Protein AF-A0A698FU52-F1 (afdb_monomer_lite)

Organism: Campylobacter lari (NCBI:txid201)

Radius of gyration: 18.13 Å; chains: 1; bounding box: 42×38×58 Å

Sequence (142 aa):
MYKNLDVKEKYFTNNNEFMVLMRDSDINNAGGMQILAASEEIAKTRAVKNLMNGNKLYFGEPRWYNIHGNKFL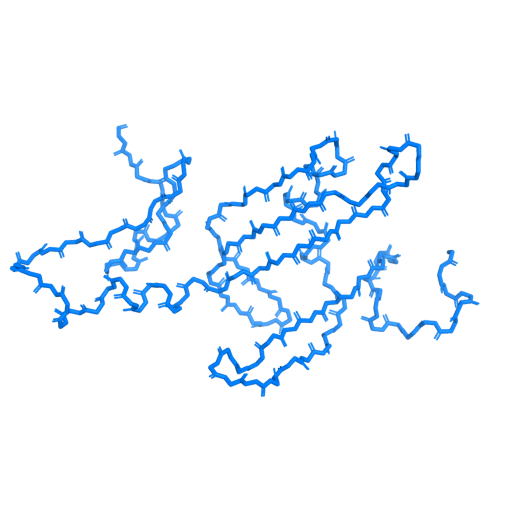GLNVAALITDKKGKAIGVVGMLFDLKPIATFLNDSSRSIYQGARRILIASNGVIATHPNAEFVTKKFLM

Foldseek 3Di:
DCVVVVDDQQQADPVRDGHFDWDQPDPPDPDRIDTGGDDPQVCPDPQVVVQLVPDFKDKAAFDWDQGPNDTATWIKIKGFDADPVRHGDGMDIDIDGCVVVQCVQLVPVPDPDPPDWRWDADPQQATCHTNPPVSHRPGDDD

pLDDT: mean 90.9, std 7.83, range [51.88, 97.44]

Secondary structure (DSSP, 8-state):
--GGGT--GGGB-TT--B--EEEES-TTSS--EEEEPP-HHHHTSHHHHHHHTT-SEEE---EEEEETTEEEEEEEEEEEEE-TTS-EEEEEEEEEESHHHHHHHH-GGG-SSTT----EE-TTSBEEE-SSGGGTTSB---

Structure (mmCIF, N/CA/C/O backbone):
data_AF-A0A698FU52-F1
#
_entry.id   AF-A0A698FU52-F1
#
loop_
_atom_site.group_PDB
_atom_site.id
_atom_site.type_symbol
_atom_site.label_atom_id
_atom_site.label_alt_id
_atom_site.label_comp_id
_atom_site.label_asym_id
_atom_site.label_entity_id
_atom_site.label_seq_id
_atom_site.pdbx_PDB_ins_code
_atom_site.Cartn_x
_atom_site.Cartn_y
_atom_site.Cartn_z
_atom_site.occupancy
_atom_site.B_iso_or_equiv
_atom_site.auth_seq_id
_atom_site.auth_comp_id
_atom_site.auth_asym_id
_atom_site.auth_atom_id
_atom_site.pdbx_PDB_model_num
ATOM 1 N N . MET A 1 1 ? -10.393 1.359 25.796 1.00 54.03 1 MET A N 1
ATOM 2 C CA . MET A 1 1 ? -11.665 0.719 25.394 1.00 54.03 1 MET A CA 1
ATOM 3 C C . MET A 1 1 ? -11.489 -0.735 24.933 1.00 54.03 1 MET A C 1
ATOM 5 O O . MET A 1 1 ? -12.356 -1.525 25.256 1.00 54.03 1 MET A O 1
ATOM 9 N N . TYR A 1 2 ? -10.381 -1.135 24.282 1.00 55.44 2 TYR A N 1
ATOM 10 C CA . TYR A 1 2 ? -10.205 -2.523 23.795 1.00 55.44 2 TYR A CA 1
ATOM 11 C C . TYR A 1 2 ? -9.362 -3.476 24.675 1.00 55.44 2 TYR A C 1
ATOM 13 O O . TYR A 1 2 ? -9.453 -4.684 24.490 1.00 55.44 2 TYR A O 1
ATOM 21 N N . LYS A 1 3 ? -8.590 -2.981 25.659 1.00 51.88 3 LYS A N 1
ATOM 22 C CA . LYS A 1 3 ? -7.807 -3.842 26.582 1.00 51.88 3 LYS A CA 1
ATOM 23 C C . LYS A 1 3 ? -8.671 -4.780 27.444 1.00 51.88 3 LYS A C 1
ATOM 25 O O . LYS A 1 3 ? -8.176 -5.786 27.925 1.00 51.88 3 LYS A O 1
ATOM 30 N N . ASN A 1 4 ? -9.964 -4.485 27.585 1.00 60.88 4 ASN A N 1
ATOM 31 C CA . ASN A 1 4 ? -10.900 -5.267 28.401 1.00 60.88 4 ASN A CA 1
ATOM 32 C C . ASN A 1 4 ? -11.549 -6.440 27.636 1.00 60.88 4 ASN A C 1
ATOM 34 O O . ASN A 1 4 ? -12.426 -7.099 28.181 1.00 60.88 4 ASN A O 1
ATOM 38 N N . LEU A 1 5 ? -11.166 -6.673 26.375 1.00 69.38 5 LEU A N 1
ATOM 39 C CA . LEU A 1 5 ? -11.738 -7.709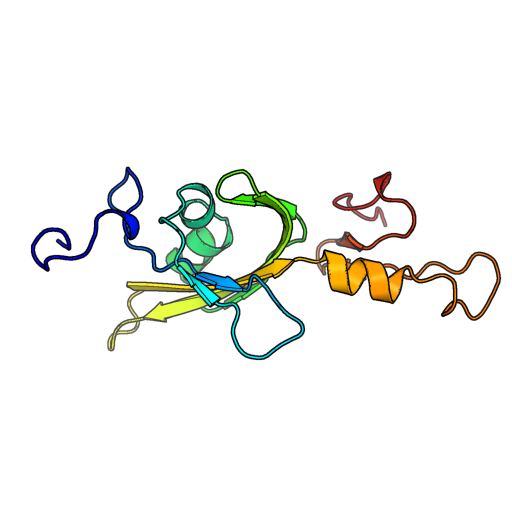 25.500 1.00 69.38 5 LEU A CA 1
ATOM 40 C C . LEU A 1 5 ? -10.791 -8.906 25.280 1.00 69.38 5 LEU A C 1
ATOM 42 O O . LEU A 1 5 ? -10.980 -9.650 24.324 1.00 69.38 5 LEU A O 1
ATOM 46 N N . ASP A 1 6 ? -9.751 -9.057 26.110 1.00 78.19 6 ASP A N 1
ATOM 47 C CA . ASP A 1 6 ? -8.702 -10.091 25.978 1.00 78.19 6 ASP A CA 1
ATOM 48 C C . ASP A 1 6 ? -8.028 -10.124 24.584 1.00 78.19 6 ASP A C 1
ATOM 50 O O . ASP A 1 6 ? -7.570 -11.141 24.060 1.00 78.19 6 ASP A O 1
ATOM 54 N N . VAL A 1 7 ? -7.982 -8.960 23.929 1.00 85.31 7 VAL A N 1
ATOM 55 C CA . VAL A 1 7 ? -7.342 -8.803 22.623 1.00 85.31 7 VAL A CA 1
ATOM 56 C C . VAL A 1 7 ? -5.832 -8.698 22.826 1.00 85.31 7 VAL A C 1
ATOM 58 O O . VAL A 1 7 ? -5.354 -7.798 23.514 1.00 85.31 7 VAL A O 1
ATOM 61 N N . LYS A 1 8 ? -5.075 -9.596 22.182 1.00 89.38 8 LYS A N 1
ATOM 62 C CA . LYS A 1 8 ? -3.605 -9.660 22.273 1.00 89.38 8 LYS A CA 1
ATOM 63 C C . LYS A 1 8 ? -2.947 -8.311 21.956 1.00 89.38 8 LYS A C 1
ATOM 65 O O . LYS A 1 8 ? -3.287 -7.675 20.958 1.00 89.38 8 LYS A O 1
ATOM 70 N N . GLU A 1 9 ? -1.923 -7.946 22.729 1.00 90.94 9 GLU A N 1
ATOM 71 C CA . GLU A 1 9 ? -1.209 -6.661 22.609 1.00 90.94 9 GLU A CA 1
ATOM 72 C C . GLU A 1 9 ? -0.645 -6.389 21.211 1.00 90.94 9 GLU A C 1
ATOM 74 O O . GLU A 1 9 ? -0.625 -5.245 20.772 1.00 90.94 9 GLU A O 1
ATOM 79 N N . LYS A 1 10 ? -0.282 -7.439 20.461 1.00 93.88 10 LYS A N 1
ATOM 80 C CA . LYS A 1 10 ? 0.226 -7.321 19.085 1.00 93.88 10 LYS A CA 1
ATOM 81 C C . LYS A 1 10 ? -0.708 -6.567 18.127 1.00 93.88 10 LYS A C 1
ATOM 83 O O . LYS A 1 10 ? -0.248 -6.141 17.078 1.00 93.88 10 LYS A O 1
ATOM 88 N N . TYR A 1 11 ? -1.997 -6.433 18.443 1.00 95.56 11 TYR A N 1
ATOM 89 C CA . TYR A 1 11 ? -2.964 -5.695 17.623 1.00 95.56 11 TYR A CA 1
ATOM 90 C C . TYR A 1 11 ? -3.050 -4.204 17.963 1.00 95.56 11 TYR A C 1
ATOM 92 O O . TYR A 1 11 ? -3.883 -3.505 17.390 1.00 95.56 11 TYR A O 1
ATOM 100 N N . PHE A 1 12 ? -2.223 -3.704 18.881 1.00 94.81 12 PHE A N 1
ATOM 101 C CA . PHE A 1 12 ? -2.217 -2.302 19.280 1.00 94.81 12 PHE A CA 1
ATOM 102 C C . PHE A 1 12 ? -0.879 -1.641 18.972 1.00 94.81 12 PHE A C 1
ATOM 104 O O . PHE A 1 12 ? 0.181 -2.224 19.189 1.00 94.81 12 PHE A O 1
ATOM 111 N N . THR A 1 13 ? -0.928 -0.407 18.470 1.00 94.38 13 THR A N 1
ATOM 112 C CA . THR A 1 13 ? 0.251 0.470 18.446 1.00 94.38 13 THR A CA 1
ATOM 113 C C . THR A 1 13 ? 0.595 0.923 19.868 1.00 94.38 13 THR A C 1
ATOM 115 O O . THR A 1 13 ? -0.234 0.817 20.777 1.00 94.38 13 THR A O 1
ATOM 118 N N . ASN A 1 14 ? 1.779 1.513 20.076 1.00 91.12 14 ASN A N 1
ATOM 119 C CA . ASN A 1 14 ? 2.133 2.088 21.384 1.00 91.12 14 ASN A CA 1
ATOM 120 C C . ASN A 1 14 ? 1.178 3.223 21.805 1.00 91.12 14 ASN A C 1
ATOM 122 O O . ASN A 1 14 ? 0.999 3.479 22.992 1.00 91.12 14 ASN A O 1
ATOM 126 N N . ASN A 1 15 ? 0.507 3.856 20.836 1.00 91.06 15 ASN A N 1
ATOM 127 C CA . ASN A 1 15 ? -0.523 4.872 21.060 1.00 91.06 15 ASN A CA 1
ATOM 128 C C . ASN A 1 15 ? -1.924 4.278 21.315 1.00 91.06 15 ASN A C 1
ATOM 130 O O . ASN A 1 15 ? -2.913 5.009 21.299 1.00 91.06 15 ASN A O 1
ATOM 134 N N . ASN A 1 16 ? -2.029 2.965 21.561 1.00 90.12 16 ASN A N 1
ATOM 135 C CA . ASN A 1 16 ? -3.279 2.223 21.760 1.00 90.12 16 ASN A CA 1
ATOM 136 C C . ASN A 1 16 ? -4.254 2.268 20.563 1.00 90.12 16 ASN A C 1
ATOM 138 O O . ASN A 1 16 ? -5.467 2.126 20.745 1.00 90.12 16 ASN A O 1
ATOM 142 N N . GLU A 1 17 ? -3.754 2.424 19.335 1.00 92.38 17 GLU A N 1
ATOM 143 C CA . GLU A 1 17 ? -4.579 2.315 18.126 1.00 92.38 17 GLU A CA 1
ATOM 144 C C . GLU A 1 17 ? -4.716 0.842 17.732 1.00 92.38 17 GLU A C 1
ATOM 146 O O . GLU A 1 17 ? -3.716 0.135 17.622 1.00 92.38 17 GLU A O 1
ATOM 151 N N . PHE A 1 18 ? -5.948 0.373 17.519 1.00 94.00 18 PHE A N 1
ATOM 152 C CA . PHE A 1 18 ? -6.215 -1.008 17.114 1.00 94.00 18 PHE A CA 1
ATOM 153 C C . PHE A 1 18 ? -5.964 -1.211 15.615 1.00 94.00 18 PHE A C 1
ATOM 155 O O . PHE A 1 18 ? -6.458 -0.443 14.788 1.00 94.00 18 PHE A O 1
ATOM 162 N N . MET A 1 19 ? -5.242 -2.272 15.261 1.00 95.69 19 MET A N 1
ATOM 163 C CA . MET A 1 19 ? -4.913 -2.625 13.885 1.00 95.69 19 MET A CA 1
ATOM 164 C C . MET A 1 19 ? -4.773 -4.138 13.726 1.00 95.69 19 MET A C 1
ATOM 166 O O . MET A 1 19 ? -3.985 -4.787 14.412 1.00 95.69 19 MET A O 1
ATOM 170 N N . VAL A 1 20 ? -5.473 -4.685 12.736 1.00 96.12 20 VAL A N 1
ATOM 171 C CA . VAL A 1 20 ? -5.192 -6.024 12.214 1.00 96.12 20 VAL A CA 1
ATOM 172 C C . VAL A 1 20 ? -4.327 -5.856 10.975 1.00 96.12 20 VAL A C 1
ATOM 174 O O . VAL A 1 20 ? -4.821 -5.496 9.908 1.00 96.12 20 VAL A O 1
ATOM 177 N N . LEU A 1 21 ? -3.024 -6.080 11.133 1.00 96.25 21 LEU A N 1
ATOM 178 C CA . LEU A 1 21 ? -2.073 -6.025 10.034 1.00 96.25 21 LEU A CA 1
ATOM 179 C C . LEU A 1 21 ? -1.750 -7.437 9.565 1.00 96.25 21 LEU A C 1
ATOM 181 O O . LEU A 1 21 ? -1.358 -8.292 10.360 1.00 96.25 21 LEU A O 1
ATOM 185 N N . MET A 1 22 ? -1.891 -7.670 8.266 1.00 95.50 22 MET A N 1
ATOM 186 C CA . MET A 1 22 ? -1.549 -8.941 7.649 1.00 95.50 22 MET A CA 1
ATOM 187 C C . MET A 1 22 ? -0.642 -8.720 6.445 1.00 95.50 22 MET A C 1
ATOM 189 O O . MET A 1 22 ? -0.740 -7.698 5.764 1.00 95.50 22 MET A O 1
ATOM 193 N N . ARG A 1 23 ? 0.237 -9.684 6.190 1.00 94.75 23 ARG A N 1
ATOM 194 C CA . ARG A 1 23 ? 1.121 -9.714 5.029 1.00 94.75 23 ARG A CA 1
ATOM 195 C C . ARG A 1 23 ? 0.982 -11.051 4.334 1.00 94.75 23 ARG A C 1
ATOM 197 O O . ARG A 1 23 ? 1.102 -12.084 4.984 1.00 94.75 23 ARG A O 1
ATOM 204 N N . ASP A 1 24 ? 0.825 -11.003 3.022 1.00 93.94 24 ASP A N 1
ATOM 205 C CA . ASP A 1 24 ? 1.049 -12.174 2.193 1.00 93.94 24 ASP A CA 1
ATOM 206 C C . ASP A 1 24 ? 2.559 -12.378 1.994 1.00 93.94 24 ASP A C 1
ATOM 208 O O . ASP A 1 24 ? 3.279 -11.473 1.554 1.00 93.94 24 ASP A O 1
ATOM 212 N N . SER A 1 25 ? 3.052 -13.538 2.418 1.00 90.88 25 SER A N 1
ATOM 213 C CA . SER A 1 25 ? 4.451 -13.945 2.264 1.00 90.88 25 SER A CA 1
ATOM 214 C C . SER A 1 25 ? 4.709 -14.735 0.979 1.00 90.88 25 SER A C 1
ATOM 216 O O . SER A 1 25 ? 5.874 -14.886 0.614 1.00 90.88 25 SER A O 1
ATOM 218 N N . ASP A 1 26 ? 3.658 -15.169 0.275 1.00 92.00 26 ASP A N 1
ATOM 219 C CA . ASP A 1 26 ? 3.748 -15.909 -0.983 1.00 92.00 26 ASP A CA 1
ATOM 220 C C . ASP A 1 26 ? 2.606 -15.529 -1.934 1.00 92.00 26 ASP A C 1
ATOM 222 O O . ASP A 1 26 ? 1.603 -16.222 -2.068 1.00 92.00 26 ASP A O 1
ATOM 226 N N . ILE A 1 27 ? 2.815 -14.435 -2.663 1.00 88.56 27 ILE A N 1
ATOM 227 C CA . ILE A 1 27 ? 1.826 -13.888 -3.601 1.00 88.56 27 ILE A CA 1
ATOM 228 C C . ILE A 1 27 ? 1.529 -14.792 -4.812 1.00 88.56 27 ILE A C 1
ATOM 230 O O . ILE A 1 27 ? 0.646 -14.464 -5.603 1.00 88.56 27 ILE A O 1
ATOM 234 N N . ASN A 1 28 ? 2.288 -15.876 -5.017 1.00 89.56 28 ASN A N 1
ATOM 235 C CA . ASN A 1 28 ? 2.135 -16.752 -6.182 1.00 89.56 28 ASN A CA 1
ATOM 236 C C . ASN A 1 28 ? 1.297 -18.000 -5.888 1.00 89.56 28 ASN A C 1
ATOM 238 O O . ASN A 1 28 ? 0.898 -18.685 -6.829 1.00 89.56 28 ASN A O 1
ATOM 242 N N . ASN A 1 29 ? 1.027 -18.307 -4.616 1.00 92.62 29 ASN A N 1
ATOM 243 C CA . ASN A 1 29 ? 0.322 -19.517 -4.211 1.00 92.62 29 ASN A CA 1
ATOM 244 C C . ASN A 1 29 ? -0.810 -19.199 -3.232 1.00 92.62 29 ASN A C 1
ATOM 246 O O . ASN A 1 29 ? -0.786 -18.209 -2.510 1.00 92.62 29 ASN A O 1
ATOM 250 N N . ALA A 1 30 ? -1.818 -20.071 -3.177 1.00 89.56 30 ALA A N 1
ATOM 251 C CA . ALA A 1 30 ? -2.854 -19.960 -2.160 1.00 89.56 30 ALA A CA 1
ATOM 252 C C . ALA A 1 30 ? -2.258 -20.220 -0.765 1.00 89.56 30 ALA A C 1
ATOM 254 O O . ALA A 1 30 ? -1.606 -21.240 -0.544 1.00 89.56 30 ALA A O 1
ATOM 255 N N . GLY A 1 31 ? -2.517 -19.321 0.186 1.00 89.12 31 GLY A N 1
ATOM 256 C CA . GLY A 1 31 ? -1.954 -19.387 1.535 1.00 89.12 31 GLY A CA 1
ATOM 257 C C . GLY A 1 31 ? -1.125 -18.145 1.849 1.00 89.12 31 GLY A C 1
ATOM 258 O O . GLY A 1 31 ? -1.483 -17.053 1.437 1.00 89.12 31 GLY A O 1
ATOM 259 N N . GLY A 1 32 ? -0.070 -18.283 2.653 1.00 90.12 32 GLY A N 1
ATOM 260 C CA . GLY A 1 32 ? 0.947 -17.233 2.820 1.00 90.12 32 GLY A CA 1
ATOM 261 C C . GLY A 1 32 ? 0.589 -16.046 3.723 1.00 90.12 32 GLY A C 1
ATOM 262 O O . GLY A 1 32 ? 1.494 -15.304 4.114 1.00 90.12 32 GLY A O 1
ATOM 263 N N . MET A 1 33 ? -0.676 -15.882 4.120 1.00 94.44 33 MET A N 1
ATOM 264 C CA . MET A 1 33 ? -1.108 -14.793 5.002 1.00 94.44 33 MET A CA 1
ATOM 265 C C . MET A 1 33 ? -0.576 -14.946 6.431 1.00 94.44 33 MET A C 1
ATOM 267 O O . MET A 1 33 ? -0.875 -15.908 7.138 1.00 94.44 33 MET A O 1
ATOM 271 N N . GLN A 1 34 ? 0.169 -13.943 6.885 1.00 94.69 34 GLN A N 1
ATOM 272 C CA . GLN A 1 34 ? 0.740 -13.861 8.225 1.00 94.69 34 GLN A CA 1
ATOM 273 C C . GLN A 1 34 ? 0.225 -12.620 8.949 1.00 94.69 34 GLN A C 1
ATOM 275 O O . GLN A 1 34 ? 0.195 -11.527 8.386 1.00 94.69 34 GLN A O 1
ATOM 280 N N . ILE A 1 35 ? -0.140 -12.776 10.222 1.00 94.62 35 ILE A N 1
ATOM 281 C CA . ILE A 1 35 ? -0.496 -11.648 11.087 1.00 94.62 35 ILE A CA 1
ATOM 282 C C . ILE A 1 35 ? 0.788 -11.000 11.600 1.00 94.62 35 ILE A C 1
ATOM 284 O O . ILE A 1 35 ? 1.598 -11.660 12.251 1.00 94.62 35 ILE A O 1
ATOM 288 N N . LEU A 1 36 ? 0.929 -9.699 11.370 1.00 95.75 36 LEU A N 1
ATOM 289 C CA . LEU A 1 36 ? 2.014 -8.880 11.900 1.00 95.75 36 LEU A CA 1
ATOM 290 C C . LEU A 1 36 ? 1.546 -8.103 13.136 1.00 95.75 36 LEU A C 1
ATOM 292 O O . LEU A 1 36 ? 0.347 -7.942 13.370 1.00 95.75 36 LEU A O 1
ATOM 296 N N . ALA A 1 37 ? 2.499 -7.600 13.922 1.00 95.94 37 ALA A N 1
ATOM 297 C CA . ALA A 1 37 ? 2.184 -6.622 14.956 1.00 95.94 37 ALA A CA 1
ATOM 298 C C . ALA A 1 37 ? 1.644 -5.325 14.323 1.00 95.94 37 ALA A C 1
ATOM 300 O O . ALA A 1 37 ? 1.983 -4.992 13.183 1.00 95.94 37 ALA A O 1
ATOM 301 N N . ALA A 1 38 ? 0.824 -4.576 15.052 1.00 96.50 38 ALA A N 1
ATOM 302 C CA . ALA A 1 38 ? 0.359 -3.261 14.638 1.0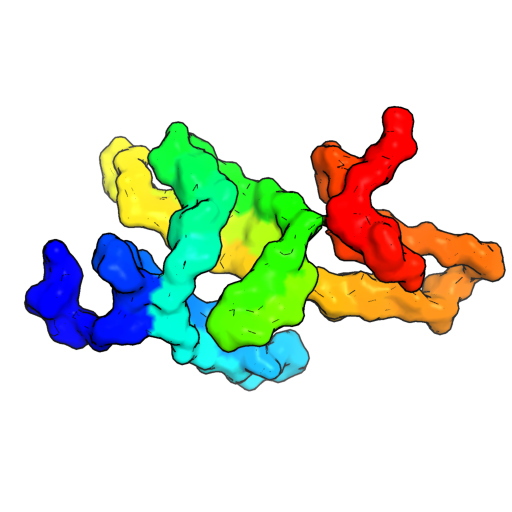0 96.50 38 ALA A CA 1
ATOM 303 C C . ALA A 1 38 ? 1.545 -2.327 14.348 1.00 96.50 38 ALA A C 1
ATOM 305 O O . ALA A 1 38 ? 2.608 -2.419 14.964 1.00 96.50 38 ALA A O 1
ATOM 306 N N . SER A 1 39 ? 1.366 -1.427 13.385 1.00 95.06 39 SER A N 1
ATOM 307 C CA . SER A 1 39 ? 2.424 -0.533 12.922 1.00 95.06 39 SER A CA 1
ATOM 308 C C . SER A 1 39 ? 2.010 0.923 13.086 1.00 95.06 39 SER A C 1
ATOM 310 O O . SER A 1 39 ? 1.051 1.382 12.463 1.00 95.06 39 SER A O 1
ATOM 312 N N . GLU A 1 40 ? 2.779 1.675 13.875 1.00 93.06 40 GLU A N 1
ATOM 313 C CA . GLU A 1 40 ? 2.627 3.131 13.953 1.00 93.06 40 GLU A CA 1
ATOM 314 C C . GLU A 1 40 ? 2.845 3.811 12.599 1.00 93.06 40 GLU A C 1
ATOM 316 O O . GLU A 1 40 ? 2.201 4.817 12.302 1.00 93.06 40 GLU A O 1
ATOM 321 N N . GLU A 1 41 ? 3.737 3.267 11.765 1.00 91.69 41 GLU A N 1
ATOM 322 C CA . GLU A 1 41 ? 4.004 3.816 10.437 1.00 91.69 41 GLU A CA 1
ATOM 323 C C . GLU A 1 41 ? 2.744 3.780 9.567 1.00 91.69 41 GLU A C 1
ATOM 325 O O . GLU A 1 41 ? 2.451 4.760 8.882 1.00 91.69 41 GLU A O 1
ATOM 330 N N . ILE A 1 42 ? 1.957 2.699 9.649 1.00 93.88 42 ILE A N 1
ATOM 331 C CA . ILE A 1 42 ? 0.683 2.568 8.930 1.00 93.88 42 ILE A CA 1
ATOM 332 C C . ILE A 1 42 ? -0.378 3.510 9.510 1.00 93.88 42 ILE A C 1
ATOM 334 O O . ILE A 1 42 ? -1.055 4.210 8.748 1.00 93.88 42 ILE A O 1
ATOM 338 N N . ALA A 1 43 ? -0.502 3.568 10.840 1.00 93.38 43 ALA A N 1
ATOM 339 C CA . ALA A 1 43 ? -1.478 4.423 11.519 1.00 93.38 43 ALA A CA 1
ATOM 340 C C . ALA A 1 43 ? -1.283 5.913 11.174 1.00 93.38 43 ALA A C 1
ATOM 342 O O . ALA A 1 43 ? -2.247 6.651 10.980 1.00 93.38 43 ALA A O 1
ATOM 343 N N . LYS A 1 44 ? -0.027 6.338 10.981 1.00 91.50 44 LYS A N 1
ATOM 344 C CA . LYS A 1 44 ? 0.356 7.719 10.640 1.00 91.50 44 LYS A CA 1
ATOM 345 C C . LYS A 1 44 ? 0.372 8.008 9.129 1.00 91.50 44 LYS A C 1
ATOM 347 O O . LYS A 1 44 ? 0.830 9.074 8.707 1.00 91.50 44 LYS A O 1
ATOM 352 N N . THR A 1 45 ? -0.104 7.092 8.279 1.00 92.12 45 THR A N 1
ATOM 353 C CA . THR A 1 45 ? -0.110 7.318 6.824 1.00 92.12 45 THR A CA 1
ATOM 354 C C . THR A 1 45 ? -1.056 8.444 6.403 1.00 92.12 45 THR A C 1
ATOM 356 O O . THR A 1 45 ? -2.088 8.711 7.021 1.00 92.12 45 THR A O 1
ATOM 359 N N . ARG A 1 46 ? -0.747 9.067 5.254 1.00 91.31 46 ARG A N 1
ATOM 360 C CA . ARG A 1 46 ? -1.641 10.045 4.608 1.00 91.31 46 ARG A CA 1
ATOM 361 C C . ARG A 1 46 ? -3.019 9.454 4.305 1.00 91.31 46 ARG A C 1
ATOM 363 O O . ARG A 1 46 ? -3.996 10.187 4.365 1.00 91.31 46 ARG A O 1
ATOM 370 N N . ALA A 1 47 ? -3.105 8.161 3.996 1.00 92.38 47 ALA A N 1
ATOM 371 C CA . ALA A 1 47 ? -4.380 7.497 3.746 1.00 92.38 47 ALA A CA 1
ATOM 372 C C . ALA A 1 47 ? -5.284 7.533 4.977 1.00 92.38 47 ALA A C 1
ATOM 374 O O . ALA A 1 47 ? -6.407 8.020 4.880 1.00 92.38 47 ALA A O 1
ATOM 375 N N . VAL A 1 48 ? -4.771 7.104 6.136 1.00 94.38 48 VAL A N 1
ATOM 376 C CA . VAL A 1 48 ? -5.531 7.122 7.393 1.00 94.38 48 VAL A CA 1
ATOM 377 C C . VAL A 1 48 ? -5.975 8.546 7.722 1.00 94.38 48 VAL A C 1
ATOM 379 O O . VAL A 1 48 ? -7.161 8.777 7.937 1.00 94.38 48 VAL A O 1
ATOM 382 N N . LYS A 1 49 ? -5.064 9.526 7.646 1.00 93.25 49 LYS A N 1
ATOM 383 C CA . LYS A 1 49 ? -5.400 10.936 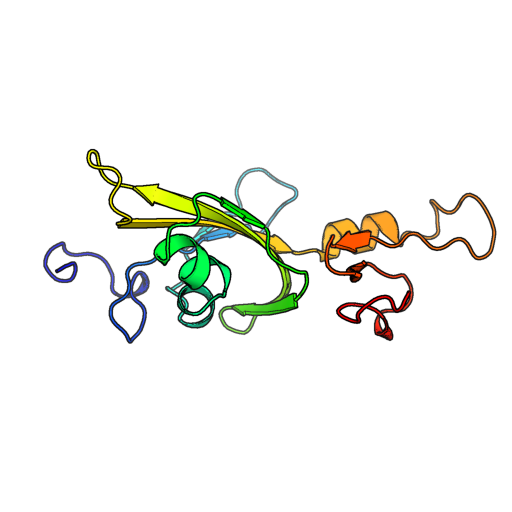7.902 1.00 93.25 49 LYS A CA 1
ATOM 384 C C . LYS A 1 49 ? -6.491 11.471 6.962 1.00 93.25 49 LYS A C 1
ATOM 386 O O . LYS A 1 49 ? -7.423 12.115 7.425 1.00 93.25 49 LYS A O 1
ATOM 391 N N . ASN A 1 50 ? -6.385 11.222 5.655 1.00 93.31 50 ASN A N 1
ATOM 392 C CA . ASN A 1 50 ? -7.358 11.724 4.677 1.00 93.31 50 ASN A CA 1
ATOM 393 C C . ASN A 1 50 ? -8.738 11.079 4.846 1.00 93.31 50 ASN A C 1
ATOM 395 O O . ASN A 1 50 ? -9.749 11.772 4.770 1.00 93.31 50 ASN A O 1
ATOM 399 N N . LEU A 1 51 ? -8.785 9.768 5.089 1.00 95.81 51 LEU A N 1
ATOM 400 C CA . LEU A 1 51 ? -10.043 9.042 5.260 1.00 95.81 51 LEU A CA 1
ATOM 401 C C . LEU A 1 51 ? -10.753 9.463 6.549 1.00 95.81 51 LEU A C 1
ATOM 403 O O . LEU A 1 51 ? -11.939 9.785 6.521 1.00 95.81 51 LEU A O 1
ATOM 407 N N . MET A 1 52 ? -10.021 9.569 7.661 1.00 92.94 52 MET A N 1
ATOM 408 C CA . MET A 1 52 ? -10.597 10.016 8.935 1.00 92.94 52 MET A CA 1
ATOM 409 C C . MET A 1 52 ? -11.088 11.475 8.902 1.00 92.94 52 MET A C 1
ATOM 411 O O . MET A 1 52 ? -11.925 11.844 9.720 1.00 92.94 52 MET A O 1
ATOM 415 N N . ASN A 1 53 ? -10.640 12.275 7.926 1.00 91.38 53 ASN A N 1
ATOM 416 C CA . ASN A 1 53 ? -11.109 13.643 7.681 1.00 91.38 53 ASN A CA 1
ATOM 417 C C . ASN A 1 53 ? -12.331 13.733 6.741 1.00 91.38 53 ASN A C 1
ATOM 419 O O . ASN A 1 53 ? -12.740 14.837 6.389 1.00 91.38 53 ASN A O 1
ATOM 423 N N . GLY A 1 54 ? -12.925 12.603 6.339 1.00 86.00 54 GLY A N 1
ATOM 424 C CA . GLY A 1 54 ? -14.198 12.566 5.608 1.00 86.00 54 GLY A CA 1
ATOM 425 C C . GLY A 1 54 ? -14.122 12.036 4.175 1.00 86.00 54 GLY A C 1
ATOM 426 O O . GLY A 1 54 ? -15.165 11.863 3.542 1.00 86.00 54 GLY A O 1
ATOM 427 N N . ASN A 1 55 ? -12.932 11.716 3.657 1.00 90.56 55 ASN A N 1
ATOM 428 C CA . ASN A 1 55 ? -12.830 11.051 2.358 1.00 90.56 55 ASN A CA 1
ATOM 429 C C . ASN A 1 55 ? -13.320 9.603 2.468 1.00 90.56 55 ASN A C 1
ATOM 431 O O . ASN A 1 55 ? -12.987 8.892 3.411 1.00 90.56 55 ASN A O 1
ATOM 435 N N . LYS A 1 56 ? -14.072 9.134 1.467 1.00 91.50 56 LYS A N 1
ATOM 436 C CA . LYS A 1 56 ? -14.578 7.749 1.441 1.00 91.50 56 LYS A CA 1
ATOM 437 C C . LYS A 1 56 ? -13.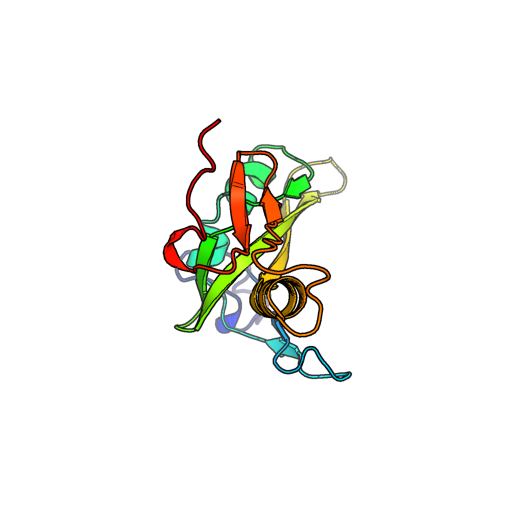561 6.746 0.900 1.00 91.50 56 LYS A C 1
ATOM 439 O O . LYS A 1 56 ? -13.571 5.587 1.304 1.00 91.50 56 LYS A O 1
ATOM 444 N N . LEU A 1 57 ? -12.701 7.195 -0.012 1.00 94.75 57 LEU A N 1
ATOM 445 C CA . LEU A 1 57 ? -11.726 6.382 -0.728 1.00 94.75 57 LEU A CA 1
ATOM 446 C C . LEU A 1 57 ? -10.430 7.177 -0.893 1.00 94.75 57 LEU A C 1
ATOM 448 O O . LEU A 1 57 ? -10.456 8.397 -1.072 1.00 94.75 57 LEU A O 1
ATOM 452 N N . TYR A 1 58 ? -9.302 6.484 -0.825 1.00 94.19 58 TYR A N 1
ATOM 453 C CA . TYR A 1 58 ? -7.979 7.060 -0.985 1.00 94.19 58 TYR A CA 1
ATOM 454 C C . TYR A 1 58 ? -7.110 6.147 -1.845 1.00 94.19 58 TYR A C 1
ATOM 456 O O . TYR A 1 58 ? -6.921 4.973 -1.523 1.00 94.19 58 TYR A O 1
ATOM 464 N N . PHE A 1 59 ? -6.548 6.724 -2.904 1.00 92.75 59 PHE A N 1
ATOM 465 C CA . PHE A 1 59 ? -5.474 6.134 -3.694 1.00 92.75 59 PHE A CA 1
ATOM 466 C C . PHE A 1 59 ? -4.184 6.864 -3.340 1.00 92.75 59 PHE A C 1
ATOM 468 O O . PHE A 1 59 ? -4.109 8.090 -3.442 1.00 92.75 59 PHE A O 1
ATOM 475 N N . GLY A 1 60 ? -3.195 6.119 -2.865 1.00 90.25 60 GLY A N 1
ATOM 476 C CA . GLY A 1 60 ? -1.909 6.680 -2.502 1.00 90.25 60 GLY A CA 1
ATOM 477 C C . GLY A 1 60 ? -1.024 7.000 -3.680 1.00 90.25 60 GLY A C 1
ATOM 478 O O . GLY A 1 60 ? -1.320 6.722 -4.836 1.00 90.25 60 GLY A O 1
ATOM 479 N N . GLU A 1 61 ? 0.122 7.560 -3.332 1.00 92.25 61 GLU A N 1
ATOM 480 C CA . GLU A 1 61 ? 1.213 7.829 -4.255 1.00 92.25 61 GLU A CA 1
ATOM 481 C C . GLU A 1 61 ? 2.307 6.774 -4.031 1.00 92.25 61 GLU A C 1
ATOM 483 O O . GLU A 1 61 ? 2.512 6.365 -2.880 1.00 92.25 61 GLU A O 1
ATOM 488 N N . PRO A 1 62 ? 3.036 6.357 -5.082 1.00 94.12 62 PRO A N 1
ATOM 489 C CA . PRO A 1 62 ? 4.191 5.483 -4.936 1.00 94.12 62 PRO A CA 1
ATOM 490 C C . PRO A 1 62 ? 5.210 6.081 -3.964 1.00 94.12 62 PRO A C 1
ATOM 492 O O . PRO A 1 62 ? 5.697 7.197 -4.162 1.00 94.12 62 PRO A O 1
ATOM 495 N N . ARG A 1 63 ? 5.548 5.342 -2.907 1.00 93.19 63 ARG A N 1
ATOM 496 C CA . ARG A 1 63 ? 6.543 5.769 -1.917 1.00 93.19 63 ARG A CA 1
ATOM 497 C C . ARG A 1 63 ? 7.212 4.583 -1.248 1.00 93.19 63 ARG A C 1
ATOM 499 O O . ARG A 1 63 ? 6.695 3.470 -1.249 1.00 93.19 63 ARG A O 1
ATOM 506 N N . TRP A 1 64 ? 8.352 4.846 -0.627 1.00 93.62 64 TRP A N 1
ATOM 507 C CA . TRP A 1 64 ? 8.994 3.872 0.241 1.00 93.62 64 TRP A CA 1
ATOM 508 C C . TRP A 1 64 ? 8.225 3.736 1.562 1.00 93.62 64 TRP A C 1
ATOM 510 O O . TRP A 1 64 ? 7.853 4.743 2.179 1.00 93.62 64 TRP A O 1
ATOM 520 N N . TYR A 1 65 ? 8.016 2.487 1.966 1.00 93.75 65 TYR A N 1
ATOM 521 C CA . TYR A 1 65 ? 7.487 2.061 3.261 1.00 93.75 65 TYR A CA 1
ATOM 522 C C . TYR A 1 65 ? 8.552 1.253 3.999 1.00 93.75 65 TYR A C 1
ATOM 524 O O . TYR A 1 65 ? 9.390 0.625 3.351 1.00 93.75 65 TYR A O 1
ATOM 532 N N . ASN A 1 66 ? 8.513 1.258 5.330 1.00 93.06 66 ASN A N 1
ATOM 533 C CA . ASN A 1 66 ? 9.374 0.455 6.195 1.00 93.06 66 ASN A CA 1
ATOM 534 C C . ASN A 1 66 ? 8.569 -0.218 7.322 1.00 93.06 66 ASN A C 1
ATOM 536 O O . ASN A 1 66 ? 8.607 0.165 8.487 1.00 93.06 66 ASN A O 1
ATOM 540 N N . ILE A 1 67 ? 7.843 -1.280 6.989 1.00 92.62 67 ILE A N 1
ATOM 541 C CA . ILE A 1 67 ? 6.979 -1.952 7.962 1.00 92.62 67 ILE A CA 1
ATOM 542 C C . ILE A 1 67 ? 7.780 -3.060 8.650 1.00 92.62 67 ILE A C 1
ATOM 544 O O . ILE A 1 67 ? 8.128 -4.052 8.013 1.00 92.62 67 ILE A O 1
ATOM 548 N N . HIS A 1 68 ? 8.057 -2.907 9.950 1.00 91.19 68 HIS A N 1
ATOM 549 C CA . HIS A 1 68 ? 8.814 -3.884 10.756 1.00 91.19 68 HIS A CA 1
ATOM 550 C C . HIS A 1 68 ? 10.182 -4.243 10.153 1.00 91.19 68 HIS A C 1
ATOM 552 O O . HIS A 1 68 ? 10.564 -5.409 10.092 1.00 91.19 68 HIS A O 1
ATOM 558 N N . GLY A 1 69 ? 10.906 -3.242 9.642 1.00 91.06 69 GLY A N 1
ATOM 559 C CA . GLY A 1 69 ? 12.209 -3.433 8.993 1.00 91.06 69 GLY A CA 1
ATOM 560 C C . GLY A 1 69 ? 12.130 -3.919 7.542 1.00 91.06 69 GLY A C 1
ATOM 561 O O . GLY A 1 69 ? 13.149 -3.950 6.853 1.00 91.06 69 GLY A O 1
ATOM 562 N N . ASN A 1 70 ? 10.939 -4.267 7.040 1.00 91.44 70 ASN A N 1
ATOM 563 C CA . ASN A 1 70 ? 10.748 -4.588 5.633 1.00 91.44 70 ASN A CA 1
ATOM 564 C C . ASN A 1 70 ? 10.547 -3.306 4.820 1.00 91.44 70 ASN A C 1
ATOM 566 O O . ASN A 1 70 ? 9.461 -2.713 4.820 1.00 91.44 70 ASN A O 1
ATOM 570 N N . LYS A 1 71 ? 11.601 -2.904 4.105 1.00 94.06 71 LYS A N 1
ATOM 571 C CA . LYS A 1 71 ? 11.577 -1.753 3.209 1.00 94.06 71 LYS A CA 1
ATOM 572 C C . LYS A 1 71 ? 11.151 -2.159 1.800 1.00 94.06 71 LYS A C 1
ATOM 574 O O . LYS A 1 71 ? 11.822 -2.962 1.158 1.00 94.06 71 LYS A O 1
ATOM 579 N N . PHE A 1 72 ? 10.096 -1.538 1.284 1.00 93.94 72 PHE A N 1
ATOM 580 C CA . PHE A 1 72 ? 9.612 -1.774 -0.077 1.00 93.94 72 PHE A CA 1
ATOM 581 C C . PHE A 1 72 ? 9.020 -0.504 -0.689 1.00 93.94 72 PHE A C 1
ATOM 583 O O . PHE A 1 72 ? 8.635 0.431 0.019 1.00 93.94 72 PHE A O 1
ATOM 590 N N . LEU A 1 73 ? 8.977 -0.461 -2.019 1.00 94.88 73 LEU A N 1
ATOM 591 C CA . LEU A 1 73 ? 8.272 0.580 -2.751 1.00 94.88 73 LEU A CA 1
ATOM 592 C C . LEU A 1 73 ? 6.814 0.154 -2.876 1.00 94.88 73 LEU A C 1
ATOM 594 O O . LEU A 1 73 ? 6.522 -0.860 -3.507 1.00 94.88 73 LEU A O 1
ATOM 598 N N . GLY A 1 74 ? 5.911 0.924 -2.282 1.00 94.31 74 GLY A N 1
ATOM 599 C CA . GLY A 1 74 ? 4.510 0.554 -2.205 1.00 94.31 74 GLY A CA 1
ATOM 600 C C . GLY A 1 74 ? 3.555 1.601 -2.747 1.00 94.31 74 GLY A C 1
ATOM 601 O O . GLY A 1 74 ? 3.882 2.785 -2.865 1.00 94.31 74 GLY A O 1
ATOM 602 N N . LEU A 1 75 ? 2.342 1.135 -3.014 1.00 93.50 75 LEU A N 1
ATOM 603 C CA . LEU A 1 75 ? 1.154 1.927 -3.309 1.00 93.50 75 LEU A CA 1
ATOM 604 C C . LEU A 1 75 ? 0.029 1.441 -2.397 1.00 93.50 75 LEU A C 1
ATOM 606 O O . LEU A 1 75 ? -0.100 0.236 -2.192 1.00 93.50 75 LEU A O 1
ATOM 610 N N . ASN A 1 76 ? -0.804 2.336 -1.868 1.00 93.56 76 ASN A N 1
ATOM 611 C CA . ASN A 1 76 ? -1.942 1.924 -1.054 1.00 93.56 76 ASN A CA 1
ATOM 612 C C . ASN A 1 76 ? -3.292 2.332 -1.643 1.00 93.56 76 ASN A C 1
ATOM 614 O O . ASN A 1 76 ? -3.436 3.383 -2.264 1.00 93.56 76 ASN A O 1
ATOM 618 N N . VAL A 1 77 ? -4.289 1.487 -1.398 1.00 95.06 77 VAL A N 1
ATOM 619 C CA . VAL A 1 77 ? -5.702 1.773 -1.649 1.00 95.06 77 VAL A CA 1
ATOM 620 C C . VAL A 1 77 ? -6.439 1.523 -0.348 1.00 95.06 77 VAL A C 1
ATOM 622 O O . VAL A 1 77 ? -6.269 0.473 0.270 1.00 95.06 77 VAL A O 1
ATOM 625 N N . ALA A 1 78 ? -7.213 2.501 0.102 1.00 97.12 78 ALA A N 1
ATOM 626 C CA . ALA A 1 78 ? -7.895 2.419 1.384 1.00 97.12 78 ALA A CA 1
ATOM 627 C C . ALA A 1 78 ? -9.257 3.107 1.337 1.00 97.12 78 ALA A C 1
ATOM 629 O O . ALA A 1 78 ? -9.436 4.105 0.641 1.00 97.12 78 ALA A O 1
ATOM 630 N N . ALA A 1 79 ? -10.201 2.583 2.108 1.00 97.44 79 ALA A N 1
ATOM 631 C CA . ALA A 1 79 ? -11.557 3.081 2.232 1.00 97.44 79 ALA A CA 1
ATOM 632 C C . ALA A 1 79 ? -11.918 3.327 3.700 1.00 97.44 79 ALA A C 1
ATOM 634 O O . ALA A 1 79 ? -11.382 2.700 4.621 1.00 97.44 79 ALA A O 1
ATOM 635 N N . LEU A 1 80 ? -12.840 4.262 3.903 1.00 97.31 80 LEU A N 1
ATOM 636 C CA . LEU A 1 80 ? -13.361 4.604 5.218 1.00 97.31 80 LEU A CA 1
ATOM 637 C C . LEU A 1 80 ? -14.356 3.538 5.692 1.00 97.31 80 LEU A C 1
ATOM 639 O O . LEU A 1 80 ? -15.265 3.160 4.956 1.00 97.31 80 LEU A O 1
ATOM 643 N N . ILE A 1 81 ? -14.222 3.101 6.943 1.00 96.56 81 ILE A N 1
ATOM 644 C CA . ILE A 1 81 ? -15.244 2.317 7.639 1.00 96.56 81 ILE A CA 1
ATOM 645 C C . ILE A 1 81 ? -16.130 3.296 8.404 1.00 96.56 81 ILE A C 1
ATOM 647 O O . ILE A 1 81 ? -15.638 4.090 9.212 1.00 96.56 81 ILE A O 1
ATOM 651 N N . THR A 1 82 ? -17.438 3.226 8.168 1.00 96.06 82 THR A N 1
ATOM 652 C CA . THR A 1 82 ? -18.428 4.071 8.841 1.00 96.06 82 THR A CA 1
ATOM 653 C C . THR A 1 82 ? -19.403 3.248 9.669 1.00 96.06 82 THR A C 1
ATOM 655 O O . THR A 1 82 ? -19.730 2.116 9.316 1.00 96.06 82 THR A O 1
ATOM 658 N N . ASP A 1 83 ? -19.913 3.829 10.753 1.00 95.19 83 ASP A N 1
ATOM 659 C CA . ASP A 1 83 ? -21.058 3.265 11.466 1.00 95.19 83 ASP A CA 1
ATOM 660 C C . ASP A 1 83 ? -22.377 3.462 10.686 1.00 95.19 83 ASP A C 1
ATOM 662 O O . ASP A 1 83 ? -22.416 4.054 9.604 1.00 95.19 83 ASP A O 1
ATOM 666 N N . LYS A 1 84 ? -23.492 2.992 11.261 1.00 95.00 84 LYS A N 1
ATOM 667 C CA . LYS A 1 84 ? -24.837 3.116 10.665 1.00 95.00 84 LYS A CA 1
ATOM 668 C C . LYS A 1 84 ? -25.308 4.567 10.472 1.00 95.00 84 LYS A C 1
ATOM 670 O O . LYS A 1 84 ? -26.271 4.789 9.747 1.00 95.00 84 LYS A O 1
ATOM 675 N N . LYS A 1 85 ? -24.676 5.538 11.137 1.00 94.62 85 LYS A N 1
ATOM 676 C CA . LYS A 1 85 ? -24.987 6.973 11.050 1.00 94.62 85 LYS A CA 1
ATOM 677 C C . LYS A 1 85 ? -24.037 7.709 10.096 1.00 94.62 85 LYS A C 1
ATOM 679 O O . LYS A 1 85 ? -24.123 8.928 9.984 1.00 94.62 85 LYS A O 1
ATOM 684 N N . GLY A 1 86 ? -23.132 6.992 9.425 1.00 90.81 86 GLY A N 1
ATOM 685 C CA . GLY A 1 86 ? -22.135 7.571 8.525 1.00 90.81 86 GLY A CA 1
ATOM 686 C C . GLY A 1 86 ? -20.920 8.171 9.238 1.00 90.81 86 GLY A C 1
ATOM 687 O O . GLY A 1 86 ? -20.094 8.808 8.587 1.00 90.81 86 GLY A O 1
ATOM 688 N N . LYS A 1 87 ? -20.770 7.976 10.555 1.00 93.38 87 LYS A N 1
ATOM 689 C CA . LYS A 1 87 ? -19.600 8.457 11.300 1.00 93.38 87 LYS A CA 1
ATOM 690 C C . LYS A 1 87 ? -18.394 7.568 10.999 1.00 93.38 87 LYS A C 1
ATOM 692 O O . LYS A 1 87 ? -18.497 6.347 11.082 1.00 93.38 87 LYS A O 1
ATOM 697 N N . ALA A 1 88 ? -17.247 8.181 10.713 1.00 94.88 88 ALA A N 1
ATOM 698 C CA . ALA A 1 88 ? -15.961 7.499 10.580 1.00 94.88 88 ALA A CA 1
ATOM 699 C C . ALA A 1 88 ? -15.592 6.726 11.862 1.00 94.88 88 ALA A C 1
ATOM 701 O O . ALA A 1 88 ? -15.518 7.318 12.942 1.00 94.88 88 ALA A O 1
ATOM 702 N N . ILE A 1 89 ? -15.338 5.420 11.740 1.00 94.56 89 ILE A N 1
ATOM 703 C CA . ILE A 1 89 ? -14.941 4.544 12.859 1.00 94.56 89 ILE A CA 1
ATOM 704 C C . ILE A 1 89 ? -13.658 3.746 12.598 1.00 94.56 89 ILE A C 1
ATOM 706 O O . ILE A 1 89 ? -13.159 3.088 13.507 1.00 94.56 89 ILE A O 1
ATOM 710 N N . GLY A 1 90 ? -13.105 3.797 11.386 1.00 95.25 90 GLY A N 1
ATOM 711 C CA . GLY A 1 90 ? -11.859 3.110 11.061 1.00 95.25 90 GLY A CA 1
ATOM 712 C C . GLY A 1 90 ? -11.523 3.166 9.579 1.00 95.25 90 GLY A C 1
ATOM 713 O O . GLY A 1 90 ? -12.212 3.811 8.794 1.00 95.25 90 GLY A O 1
ATOM 714 N N . VAL A 1 91 ? -10.464 2.464 9.192 1.00 97.06 91 VAL A N 1
ATOM 715 C CA . VAL A 1 91 ? -9.982 2.387 7.810 1.00 97.06 91 VAL A CA 1
ATOM 716 C C . VAL A 1 91 ? -9.707 0.930 7.465 1.00 97.06 91 VAL A C 1
ATOM 718 O O . VAL A 1 91 ? -9.119 0.203 8.263 1.00 97.06 91 VAL A O 1
ATOM 721 N N . VAL A 1 92 ? -10.103 0.520 6.263 1.00 97.25 92 VAL A N 1
ATOM 722 C CA . VAL A 1 92 ? -9.698 -0.749 5.648 1.00 97.25 92 VAL A CA 1
ATOM 723 C C . VAL A 1 92 ? -8.887 -0.440 4.399 1.00 97.25 92 VAL A C 1
ATOM 725 O O . VAL A 1 92 ? -9.219 0.477 3.653 1.00 97.25 92 VAL A O 1
ATOM 728 N N . GLY A 1 93 ? -7.809 -1.174 4.155 1.00 95.94 93 GLY A N 1
ATOM 729 C CA . GLY A 1 93 ? -6.998 -0.938 2.971 1.00 95.94 93 GLY A CA 1
ATOM 730 C C . GLY A 1 93 ? -5.941 -1.997 2.742 1.00 95.94 93 GLY A C 1
ATOM 731 O O . GLY A 1 93 ? -5.733 -2.889 3.562 1.00 95.94 93 GLY A O 1
ATOM 732 N N . MET A 1 94 ? -5.272 -1.862 1.606 1.00 95.50 94 MET A N 1
ATOM 733 C CA . MET A 1 94 ? -4.186 -2.722 1.163 1.00 95.50 94 MET A CA 1
ATOM 734 C C . MET A 1 94 ? -2.979 -1.871 0.784 1.00 95.50 94 MET A C 1
ATOM 736 O O . MET A 1 94 ? -3.126 -0.771 0.243 1.00 95.50 94 MET A O 1
ATOM 740 N N . LEU A 1 95 ? -1.787 -2.393 1.069 1.00 95.12 95 LEU A N 1
ATOM 741 C CA . LEU A 1 95 ? -0.528 -1.896 0.530 1.00 95.12 95 LEU A CA 1
ATOM 742 C C . LEU A 1 95 ? -0.003 -2.928 -0.463 1.00 95.12 95 LEU A C 1
ATOM 744 O O . LEU A 1 95 ? 0.196 -4.086 -0.105 1.00 95.12 95 LEU A O 1
ATOM 748 N N . PHE A 1 96 ? 0.230 -2.496 -1.692 1.00 93.81 96 PHE A N 1
ATOM 749 C CA . PHE A 1 96 ? 0.794 -3.311 -2.757 1.00 93.81 96 PHE A CA 1
ATOM 750 C C . PHE A 1 96 ? 2.288 -3.037 -2.861 1.00 93.81 96 PHE A C 1
ATOM 752 O O . PHE A 1 96 ? 2.685 -1.875 -2.945 1.00 93.81 96 PHE A O 1
ATOM 759 N N . ASP A 1 97 ? 3.104 -4.089 -2.884 1.00 94.19 97 ASP A N 1
ATOM 760 C CA . ASP A 1 97 ? 4.499 -3.992 -3.311 1.00 94.19 97 ASP A CA 1
ATOM 761 C C . ASP A 1 97 ? 4.528 -3.786 -4.830 1.00 94.19 97 ASP A C 1
ATOM 763 O O . ASP A 1 97 ? 3.939 -4.560 -5.585 1.00 94.19 97 ASP A O 1
ATOM 767 N N . LEU A 1 98 ? 5.189 -2.723 -5.287 1.00 94.69 98 LEU A N 1
ATOM 768 C CA . LEU A 1 98 ? 5.302 -2.407 -6.709 1.00 94.69 98 LEU A CA 1
ATOM 769 C C . LEU A 1 98 ? 6.378 -3.236 -7.419 1.00 94.69 98 LEU A C 1
ATOM 771 O O . LEU A 1 98 ? 6.442 -3.199 -8.648 1.00 94.69 98 LEU A O 1
ATOM 775 N N . LYS A 1 99 ? 7.205 -4.005 -6.697 1.00 93.38 99 LYS A N 1
ATOM 776 C CA . LYS A 1 99 ? 8.272 -4.824 -7.287 1.00 93.38 99 LYS A CA 1
ATOM 777 C C . LYS A 1 99 ? 7.775 -5.782 -8.382 1.00 93.38 99 LYS A C 1
ATOM 779 O O . LYS A 1 99 ? 8.379 -5.748 -9.451 1.00 93.38 99 LYS A O 1
ATOM 784 N N . PRO A 1 100 ? 6.694 -6.574 -8.214 1.00 92.75 100 PRO A N 1
ATOM 785 C CA . PRO A 1 100 ? 6.209 -7.461 -9.276 1.00 92.75 100 PRO A CA 1
ATOM 786 C C . PRO A 1 100 ? 5.808 -6.700 -10.548 1.00 92.75 100 PRO A C 1
ATOM 788 O O . PRO A 1 100 ? 6.159 -7.105 -11.656 1.00 92.75 100 PRO A O 1
ATOM 791 N N . ILE A 1 101 ? 5.144 -5.550 -10.387 1.00 92.75 101 ILE A N 1
ATOM 792 C CA . ILE A 1 101 ? 4.750 -4.678 -11.502 1.00 92.75 101 ILE A CA 1
ATOM 793 C C . ILE A 1 101 ? 5.993 -4.104 -12.188 1.00 92.75 101 ILE A C 1
ATOM 795 O O . ILE A 1 101 ? 6.090 -4.128 -13.414 1.00 92.75 101 ILE A O 1
ATOM 799 N N . ALA A 1 102 ? 6.967 -3.624 -11.412 1.00 93.25 102 ALA A N 1
ATOM 800 C CA . ALA A 1 102 ? 8.218 -3.092 -11.937 1.00 93.25 102 ALA A CA 1
ATOM 801 C C . ALA A 1 102 ? 9.010 -4.157 -12.707 1.00 93.25 102 ALA A C 1
ATOM 803 O O . ALA A 1 102 ? 9.490 -3.874 -13.800 1.00 93.25 102 ALA A O 1
ATOM 804 N N . THR A 1 103 ? 9.110 -5.382 -12.183 1.00 92.50 103 THR A N 1
ATOM 805 C CA . THR A 1 103 ? 9.758 -6.507 -12.870 1.00 92.50 103 THR A CA 1
ATOM 806 C C . THR A 1 103 ? 9.065 -6.810 -14.193 1.00 92.50 103 THR A C 1
ATOM 808 O O . THR A 1 103 ? 9.734 -6.894 -15.217 1.00 92.50 103 THR A O 1
ATOM 811 N N . PHE A 1 104 ? 7.735 -6.903 -14.197 1.00 92.00 104 PHE A N 1
ATOM 812 C CA . PHE A 1 104 ? 6.968 -7.167 -15.412 1.00 92.00 104 PHE A CA 1
ATOM 813 C C . PHE A 1 104 ? 7.134 -6.064 -16.473 1.00 92.00 104 PHE A C 1
ATOM 815 O O . PHE A 1 104 ? 7.375 -6.351 -17.648 1.00 92.00 104 PHE A O 1
ATOM 822 N N . LEU A 1 105 ? 7.034 -4.794 -16.068 1.00 92.38 105 LEU A N 1
ATOM 823 C CA . LEU A 1 105 ? 7.130 -3.653 -16.983 1.00 92.38 105 LEU A CA 1
ATOM 824 C C . LEU A 1 105 ? 8.555 -3.389 -17.473 1.00 92.38 105 LEU A C 1
ATOM 826 O O . LEU A 1 105 ? 8.719 -2.872 -18.573 1.00 92.38 105 LEU A O 1
ATOM 830 N N . ASN A 1 106 ? 9.581 -3.732 -16.696 1.00 89.94 106 ASN A N 1
ATOM 831 C CA . ASN A 1 106 ? 10.976 -3.469 -17.055 1.00 89.94 106 ASN A CA 1
ATOM 832 C C . ASN A 1 106 ? 11.690 -4.680 -17.682 1.00 89.94 106 ASN A C 1
ATOM 834 O O . ASN A 1 106 ? 12.845 -4.551 -18.077 1.00 89.94 106 ASN A O 1
ATOM 838 N N . ASP A 1 107 ? 11.022 -5.830 -17.810 1.00 91.38 107 ASP A N 1
ATOM 839 C CA . ASP A 1 107 ? 11.558 -7.046 -18.435 1.00 91.38 107 ASP A CA 1
ATOM 840 C C . ASP A 1 107 ? 11.957 -6.797 -19.900 1.00 91.38 107 ASP A C 1
ATOM 842 O O . ASP A 1 107 ? 11.100 -6.625 -20.772 1.00 91.38 107 ASP A O 1
ATOM 846 N N . SER A 1 108 ? 13.261 -6.770 -20.179 1.00 88.25 108 SER A N 1
ATOM 847 C CA . SER A 1 108 ? 13.813 -6.433 -21.496 1.00 88.25 108 SER A CA 1
ATOM 848 C C . SER A 1 108 ? 13.402 -7.404 -22.603 1.00 88.25 108 SER A C 1
ATOM 850 O O . SER A 1 108 ? 13.312 -6.977 -23.753 1.00 88.25 108 SER A O 1
ATOM 852 N N . SER A 1 109 ? 13.071 -8.660 -22.274 1.00 90.62 109 SER A N 1
ATOM 853 C CA . SER A 1 109 ? 12.592 -9.654 -23.249 1.00 90.62 109 SER A CA 1
ATOM 854 C C . SER A 1 109 ? 11.252 -9.268 -23.885 1.00 90.62 109 SER A C 1
ATOM 856 O O . SER A 1 109 ? 10.902 -9.740 -24.962 1.00 90.62 109 SER A O 1
ATOM 858 N N . ARG A 1 110 ? 10.514 -8.363 -23.235 1.00 86.44 110 ARG A N 1
ATOM 859 C CA . ARG A 1 110 ? 9.213 -7.847 -23.679 1.00 86.44 110 ARG A CA 1
ATOM 860 C C . ARG A 1 110 ? 9.324 -6.522 -24.437 1.00 86.44 110 ARG A C 1
ATOM 862 O O . ARG A 1 110 ? 8.309 -5.875 -24.690 1.00 86.44 110 ARG A O 1
ATOM 869 N N . SER A 1 111 ? 10.541 -6.070 -24.739 1.00 87.94 111 SER A N 1
ATOM 870 C CA . SER A 1 111 ? 10.769 -4.835 -25.488 1.00 87.94 111 SER A CA 1
ATOM 871 C C . SER A 1 111 ? 10.543 -5.060 -26.981 1.00 87.94 111 SER A C 1
ATOM 873 O O . SER A 1 111 ? 11.163 -5.933 -27.575 1.00 87.94 111 SER A O 1
ATOM 875 N N . ILE A 1 112 ? 9.693 -4.240 -27.598 1.00 87.50 112 ILE A N 1
ATOM 876 C CA . ILE A 1 112 ? 9.384 -4.322 -29.037 1.00 87.50 112 ILE A CA 1
ATOM 877 C C . ILE A 1 112 ? 10.368 -3.541 -29.925 1.00 87.50 112 ILE A C 1
ATOM 879 O O . ILE A 1 112 ? 10.408 -3.756 -31.130 1.00 87.50 112 ILE A O 1
ATOM 883 N N . TYR A 1 113 ? 11.176 -2.646 -29.348 1.00 87.44 113 TYR A N 1
ATOM 884 C CA . TYR A 1 113 ? 12.248 -1.931 -30.050 1.00 87.44 113 TYR A CA 1
ATOM 885 C C . TYR A 1 113 ? 13.397 -1.565 -29.106 1.00 87.44 113 TYR A C 1
ATOM 887 O O . TYR A 1 113 ? 13.247 -1.536 -27.877 1.00 87.44 113 TYR A O 1
ATOM 895 N N . GLN A 1 114 ? 14.567 -1.288 -29.683 1.00 86.31 114 GLN A N 1
ATOM 896 C CA . GLN A 1 114 ? 15.741 -0.846 -28.937 1.00 86.31 114 GLN A CA 1
ATOM 897 C C . GLN A 1 114 ? 15.468 0.510 -28.276 1.00 86.31 114 GLN A C 1
ATOM 899 O O . GLN A 1 114 ? 14.920 1.422 -28.886 1.00 86.31 114 GLN A O 1
ATOM 904 N N . GLY A 1 115 ? 15.846 0.643 -27.004 1.00 84.19 115 GLY A N 1
ATOM 905 C CA . GLY A 1 115 ? 15.677 1.894 -26.264 1.00 84.19 115 GLY A CA 1
ATOM 906 C C . GLY A 1 115 ? 14.269 2.142 -25.716 1.00 84.19 115 GLY A C 1
ATOM 907 O O . GLY A 1 115 ? 14.075 3.164 -25.061 1.00 84.19 115 GLY A O 1
ATOM 908 N N . ALA A 1 116 ? 13.313 1.220 -25.892 1.00 87.31 116 ALA A N 1
ATOM 909 C CA . ALA A 1 116 ? 11.979 1.368 -25.314 1.00 87.31 116 ALA A CA 1
ATOM 910 C C . ALA A 1 116 ? 12.033 1.601 -23.792 1.00 87.31 116 ALA A C 1
ATOM 912 O O . ALA A 1 116 ? 12.881 1.060 -23.069 1.00 87.31 116 ALA A O 1
ATOM 913 N N . ARG A 1 117 ? 11.109 2.430 -23.301 1.00 87.62 117 ARG A N 1
ATOM 914 C CA . ARG A 1 117 ? 10.908 2.713 -21.879 1.00 87.62 117 ARG A CA 1
ATOM 915 C C . ARG A 1 117 ? 9.436 2.505 -21.561 1.00 87.62 117 ARG A C 1
ATOM 917 O O . ARG A 1 117 ? 8.576 3.106 -22.195 1.00 87.62 117 ARG A O 1
ATOM 924 N N . ARG A 1 118 ? 9.155 1.650 -20.582 1.00 90.81 118 ARG A N 1
ATOM 925 C CA . ARG A 1 118 ? 7.815 1.448 -20.027 1.00 90.81 118 ARG A CA 1
ATOM 926 C C . ARG A 1 118 ? 7.829 2.019 -18.622 1.00 90.81 118 ARG A C 1
ATOM 928 O O . ARG A 1 118 ? 8.623 1.593 -17.789 1.00 90.81 118 ARG A O 1
ATOM 935 N N . ILE A 1 119 ? 7.018 3.043 -18.402 1.00 91.19 119 ILE A N 1
ATOM 936 C CA . ILE A 1 119 ? 7.024 3.834 -17.175 1.00 91.19 119 ILE A CA 1
ATOM 937 C C . ILE A 1 119 ? 5.590 3.874 -16.667 1.00 91.19 119 ILE A C 1
ATOM 939 O O . ILE A 1 119 ? 4.681 4.222 -17.418 1.00 91.19 119 ILE A O 1
ATOM 943 N N . LEU A 1 120 ? 5.391 3.517 -15.400 1.00 92.69 120 LEU A N 1
ATOM 944 C CA . LEU A 1 120 ? 4.125 3.732 -14.711 1.00 92.69 120 LEU A CA 1
ATOM 945 C C . LEU A 1 120 ? 4.239 5.021 -13.902 1.00 92.69 120 LEU A C 1
ATOM 947 O O . LEU A 1 120 ? 5.160 5.169 -13.097 1.00 92.69 120 LEU A O 1
ATOM 951 N N . ILE A 1 121 ? 3.307 5.945 -14.116 1.00 92.94 121 ILE A N 1
ATOM 952 C CA . ILE A 1 121 ? 3.287 7.259 -13.472 1.00 92.94 121 ILE A CA 1
ATOM 953 C C . ILE A 1 121 ? 1.932 7.419 -12.783 1.00 92.94 121 ILE A C 1
ATOM 955 O O . ILE A 1 121 ? 0.890 7.141 -13.374 1.00 92.94 121 ILE A O 1
ATOM 959 N N . ALA A 1 122 ? 1.948 7.831 -11.519 1.00 91.00 122 ALA A N 1
ATOM 960 C CA . ALA A 1 122 ? 0.741 8.190 -10.791 1.00 91.00 122 ALA A CA 1
ATOM 961 C C . ALA A 1 122 ? 0.155 9.508 -11.327 1.00 91.00 122 ALA A C 1
ATOM 963 O O . ALA A 1 122 ? 0.865 10.330 -11.904 1.00 91.00 122 ALA A O 1
ATOM 964 N N . SER A 1 123 ? -1.137 9.751 -11.100 1.00 88.56 123 SER A N 1
ATOM 965 C CA . SER A 1 123 ? -1.846 10.940 -11.612 1.00 88.56 123 SER A CA 1
ATOM 966 C C . SER A 1 123 ? -1.251 12.280 -11.160 1.00 88.56 123 SER A C 1
ATOM 968 O O . SER A 1 123 ? -1.454 13.300 -11.807 1.00 88.56 123 SER A O 1
ATOM 970 N N . ASN A 1 124 ? -0.488 12.283 -10.069 1.00 87.88 124 ASN A N 1
ATOM 971 C CA . ASN A 1 124 ? 0.232 13.441 -9.541 1.00 87.88 124 ASN A CA 1
ATOM 972 C C . ASN A 1 124 ? 1.651 13.624 -10.136 1.00 87.88 124 ASN A C 1
ATOM 974 O O . ASN A 1 124 ? 2.434 14.433 -9.626 1.00 87.88 124 ASN A O 1
ATOM 978 N N . GLY A 1 125 ? 2.011 12.824 -11.144 1.00 92.38 125 GLY A N 1
ATOM 979 C CA . GLY A 1 125 ? 3.307 12.835 -11.821 1.00 92.38 125 GLY A CA 1
ATOM 980 C C . GLY A 1 125 ? 4.410 12.021 -11.137 1.00 92.38 125 GLY A C 1
ATOM 981 O O . GLY A 1 125 ? 5.539 12.027 -11.620 1.00 92.38 125 GLY A O 1
ATOM 982 N N . VAL A 1 126 ? 4.147 11.327 -10.023 1.00 94.81 126 VAL A N 1
ATOM 983 C CA . VAL A 1 126 ? 5.173 10.504 -9.356 1.00 94.81 126 VAL A CA 1
ATOM 984 C C . VAL A 1 126 ? 5.410 9.211 -10.129 1.00 94.81 126 VAL A C 1
ATOM 986 O O . VAL A 1 126 ? 4.481 8.452 -10.403 1.00 94.81 126 VAL A O 1
ATOM 989 N N . ILE A 1 127 ? 6.672 8.932 -10.441 1.00 94.69 127 ILE A N 1
ATOM 990 C CA . ILE A 1 127 ? 7.077 7.732 -11.170 1.00 94.69 127 ILE A CA 1
ATOM 991 C C . ILE A 1 127 ? 7.036 6.520 -10.229 1.00 94.69 127 ILE A C 1
ATOM 993 O O . ILE A 1 127 ? 7.801 6.430 -9.265 1.00 94.69 127 ILE A O 1
ATOM 997 N N . ALA A 1 128 ? 6.141 5.579 -10.528 1.00 94.19 128 ALA A N 1
ATOM 998 C CA . ALA A 1 128 ? 5.960 4.326 -9.803 1.00 94.19 128 ALA A CA 1
ATOM 999 C C . ALA A 1 128 ? 6.981 3.267 -10.233 1.00 94.19 128 ALA A C 1
ATOM 1001 O O . ALA A 1 128 ? 7.547 2.575 -9.392 1.00 94.19 128 ALA A O 1
ATOM 1002 N N . THR A 1 129 ? 7.238 3.149 -11.539 1.00 94.50 129 THR A N 1
ATOM 1003 C CA . THR A 1 129 ? 8.209 2.195 -12.091 1.00 94.50 129 THR A CA 1
ATOM 1004 C C . THR A 1 129 ? 8.997 2.837 -13.220 1.00 94.50 129 THR A C 1
ATOM 1006 O O . THR A 1 129 ? 8.431 3.536 -14.058 1.00 94.50 129 THR A O 1
ATOM 1009 N N . HIS A 1 130 ? 10.301 2.577 -13.266 1.00 93.25 130 HIS A N 1
ATOM 1010 C CA . HIS A 1 130 ? 11.178 3.039 -14.337 1.00 93.25 130 HIS A CA 1
ATOM 1011 C C . HIS A 1 130 ? 12.339 2.048 -14.536 1.00 93.25 130 HIS A C 1
ATOM 1013 O O . HIS A 1 130 ? 12.779 1.465 -13.542 1.00 93.25 130 HIS A O 1
ATOM 1019 N N . PRO A 1 131 ? 12.861 1.847 -15.764 1.00 89.94 131 PRO A N 1
ATOM 1020 C CA . PRO A 1 131 ? 14.019 0.976 -15.997 1.00 89.94 131 PRO A CA 1
ATOM 1021 C C . PRO A 1 131 ? 15.299 1.433 -15.279 1.00 89.94 131 PRO A C 1
ATOM 1023 O O . PRO A 1 131 ? 16.040 0.612 -14.755 1.00 89.94 131 PRO A O 1
ATOM 1026 N N . ASN A 1 132 ? 15.548 2.746 -15.223 1.00 90.56 132 ASN A N 1
ATOM 1027 C CA . ASN A 1 132 ? 16.540 3.341 -14.319 1.00 90.56 132 ASN A CA 1
ATOM 1028 C C . ASN A 1 132 ? 15.877 3.665 -12.964 1.00 90.56 132 ASN A C 1
ATOM 1030 O O . ASN A 1 132 ? 14.984 4.514 -12.901 1.00 90.56 132 ASN A O 1
ATOM 1034 N N . ALA A 1 133 ? 16.340 3.006 -11.901 1.00 89.00 133 ALA A N 1
ATOM 1035 C CA . ALA A 1 133 ? 15.816 3.135 -10.544 1.00 89.00 133 ALA A CA 1
ATOM 1036 C C . ALA A 1 133 ? 15.959 4.546 -9.937 1.00 89.00 133 ALA A C 1
ATOM 1038 O O . ALA A 1 133 ? 15.188 4.893 -9.047 1.00 89.00 133 ALA A O 1
ATOM 1039 N N . GLU A 1 134 ? 16.879 5.384 -10.425 1.00 92.75 134 GLU A N 1
ATOM 1040 C CA . GLU A 1 134 ? 17.094 6.754 -9.926 1.00 92.75 134 GLU A CA 1
ATOM 1041 C C . GLU A 1 134 ? 15.883 7.674 -10.135 1.00 92.75 134 GLU A C 1
ATOM 1043 O O . GLU A 1 134 ? 15.684 8.636 -9.387 1.00 92.75 134 GLU A O 1
ATOM 1048 N N . PHE A 1 135 ? 15.051 7.363 -11.134 1.00 93.19 135 PHE A N 1
ATOM 1049 C CA . PHE A 1 135 ? 13.835 8.116 -11.433 1.00 93.19 135 PHE A CA 1
ATOM 1050 C C . PHE A 1 135 ? 12.625 7.654 -10.619 1.00 93.19 135 PHE A C 1
ATOM 1052 O O . PHE A 1 135 ? 11.628 8.368 -10.539 1.00 93.19 135 PHE A O 1
ATOM 1059 N N . VAL A 1 136 ? 12.684 6.481 -9.988 1.00 93.81 136 VAL A N 1
ATOM 1060 C CA . VAL A 1 136 ? 11.578 5.965 -9.175 1.00 93.81 136 VAL A CA 1
ATOM 1061 C C . VAL A 1 136 ? 11.348 6.895 -7.981 1.00 93.81 136 VAL A C 1
ATOM 1063 O O . VAL A 1 136 ? 12.296 7.372 -7.359 1.00 93.81 136 VAL A O 1
ATOM 1066 N N . THR A 1 137 ? 10.084 7.181 -7.656 1.00 94.31 137 THR A N 1
ATOM 1067 C CA . THR A 1 137 ? 9.636 8.191 -6.670 1.00 94.31 137 THR A CA 1
ATOM 1068 C C . THR A 1 137 ? 9.960 9.654 -7.001 1.00 94.31 137 THR A C 1
ATOM 1070 O O . THR A 1 137 ? 9.600 10.545 -6.229 1.00 94.31 137 THR A O 1
ATOM 1073 N N . LYS A 1 138 ? 10.594 9.946 -8.144 1.00 94.62 138 LYS A N 1
ATOM 1074 C CA . LYS A 1 138 ? 10.742 11.325 -8.626 1.00 94.62 138 LYS A CA 1
ATOM 1075 C C . LYS A 1 138 ? 9.449 11.786 -9.291 1.00 94.62 138 LYS A C 1
ATOM 1077 O O . LYS A 1 138 ? 8.651 10.976 -9.764 1.00 94.62 138 LYS A O 1
ATOM 1082 N N . LYS A 1 139 ? 9.251 13.104 -9.328 1.00 92.62 139 LYS A N 1
ATOM 1083 C CA . LYS A 1 139 ? 8.218 13.699 -10.170 1.00 92.62 139 LYS A CA 1
ATOM 1084 C C . LYS A 1 139 ? 8.723 13.765 -11.602 1.00 92.62 139 LYS A C 1
ATOM 1086 O O . LYS A 1 139 ? 9.821 14.262 -11.844 1.00 92.62 139 LYS A O 1
ATOM 1091 N N . PHE A 1 140 ? 7.905 13.282 -12.524 1.00 84.56 140 PHE A N 1
ATOM 1092 C CA . PHE A 1 140 ? 8.053 13.585 -13.93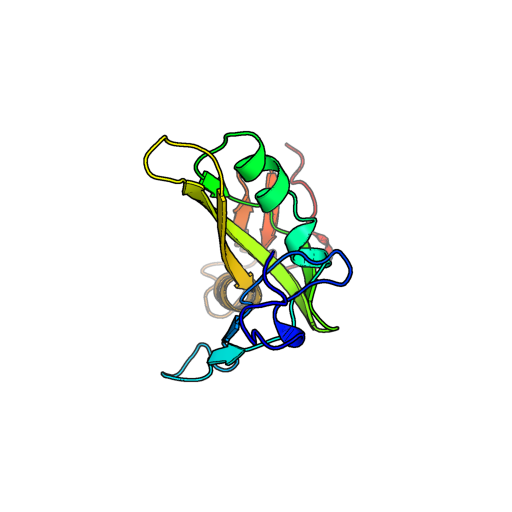2 1.00 84.56 140 PHE A CA 1
ATOM 1093 C C . PHE A 1 140 ? 7.780 15.083 -14.103 1.00 84.56 140 PHE A C 1
ATOM 1095 O O . PHE A 1 140 ? 6.683 15.552 -13.799 1.00 84.56 140 PHE A O 1
ATOM 1102 N N . LEU A 1 141 ? 8.808 15.843 -14.475 1.00 72.75 141 LEU A N 1
ATOM 1103 C CA . LEU A 1 141 ? 8.653 17.249 -14.824 1.00 72.75 141 LEU A CA 1
ATOM 1104 C C . LEU A 1 141 ? 8.048 17.291 -16.230 1.00 72.75 141 LEU A C 1
ATOM 1106 O O . LEU A 1 141 ? 8.666 16.799 -17.173 1.00 72.75 141 LEU A O 1
ATOM 1110 N N . MET A 1 142 ? 6.833 17.824 -16.335 1.00 55.16 142 MET A N 1
ATOM 1111 C CA . MET A 1 142 ? 6.322 18.414 -17.572 1.00 55.16 142 MET A CA 1
ATOM 1112 C C . MET A 1 142 ? 6.530 19.919 -17.498 1.00 55.16 142 MET A C 1
ATOM 1114 O O . MET A 1 142 ? 6.338 20.466 -16.386 1.00 55.16 142 MET A O 1
#